Protein AF-A0A388TAY2-F1 (afdb_monomer_lite)

InterPro domains:
  IPR058581 HPP, transmembrane region [PF04982] (19-120)

pLDDT: mean 74.3, std 12.55, range [40.75, 90.44]

Structure (mmCIF, N/CA/C/O backbone):
data_AF-A0A388TAY2-F1
#
_entry.id   AF-A0A388TAY2-F1
#
loop_
_atom_site.group_PDB
_atom_site.id
_atom_site.type_symbol
_atom_site.label_atom_id
_atom_site.label_alt_id
_atom_site.label_comp_id
_atom_site.label_asym_id
_atom_site.label_entity_id
_atom_site.label_seq_id
_atom_site.pdbx_PDB_ins_code
_atom_site.Cartn_x
_atom_site.Cartn_y
_atom_site.Cartn_z
_atom_site.occupancy
_atom_site.B_iso_or_equiv
_atom_site.auth_seq_id
_atom_site.auth_comp_id
_atom_site.auth_asym_id
_atom_site.auth_atom_id
_atom_site.pdbx_PDB_model_num
ATOM 1 N N . MET A 1 1 ? -16.870 -15.706 13.582 1.00 40.75 1 MET A N 1
ATOM 2 C CA . MET A 1 1 ? -17.090 -16.342 12.258 1.00 40.75 1 MET A CA 1
ATOM 3 C C . MET A 1 1 ? -17.006 -15.347 11.091 1.00 40.75 1 MET A C 1
ATOM 5 O O . MET A 1 1 ? -16.382 -15.691 10.099 1.00 40.75 1 MET A O 1
ATOM 9 N N . GLY A 1 2 ? -17.511 -14.106 11.200 1.00 47.66 2 GLY A N 1
ATOM 10 C CA . GLY A 1 2 ? -17.448 -13.115 10.101 1.00 47.66 2 GLY A CA 1
ATOM 11 C C . GLY A 1 2 ? -16.042 -12.641 9.685 1.00 47.66 2 GLY A C 1
ATOM 12 O O . GLY A 1 2 ? -15.765 -12.528 8.496 1.00 47.66 2 GLY A O 1
ATOM 13 N N . ALA A 1 3 ? -15.122 -12.434 10.636 1.00 50.97 3 ALA A N 1
ATOM 14 C CA . ALA A 1 3 ? -13.757 -11.984 10.329 1.00 50.97 3 ALA A CA 1
ATOM 15 C C . ALA A 1 3 ? -12.938 -13.032 9.553 1.00 50.97 3 ALA A C 1
ATOM 17 O O . ALA A 1 3 ? -12.212 -12.685 8.630 1.00 50.97 3 ALA A O 1
ATOM 18 N N . ALA A 1 4 ? -13.104 -14.319 9.878 1.00 46.75 4 ALA A N 1
ATOM 19 C CA . ALA A 1 4 ? -12.427 -15.410 9.180 1.00 46.75 4 ALA A CA 1
ATOM 20 C C . ALA A 1 4 ? -12.898 -15.527 7.722 1.00 46.75 4 ALA A C 1
ATOM 22 O O . ALA A 1 4 ? -12.069 -15.656 6.834 1.00 46.75 4 ALA A O 1
ATOM 23 N N . ALA A 1 5 ? -14.202 -15.383 7.459 1.00 49.78 5 ALA A N 1
ATOM 24 C CA . ALA A 1 5 ? -14.748 -15.400 6.102 1.00 49.78 5 ALA A CA 1
ATOM 25 C C . ALA A 1 5 ? -14.271 -14.204 5.257 1.00 49.78 5 ALA A C 1
ATOM 27 O O . ALA A 1 5 ? -13.934 -14.380 4.091 1.00 49.78 5 ALA A O 1
ATOM 28 N N . LEU A 1 6 ? -14.169 -13.007 5.847 1.00 56.31 6 LEU A N 1
ATOM 29 C CA . LEU A 1 6 ? -13.607 -11.817 5.193 1.00 56.31 6 LEU A CA 1
ATOM 30 C C . LEU A 1 6 ? -12.117 -11.975 4.881 1.00 56.31 6 LEU A C 1
ATOM 32 O O . LEU A 1 6 ? -11.685 -11.659 3.776 1.00 56.31 6 LEU A O 1
ATOM 36 N N . VAL A 1 7 ? -11.341 -12.519 5.821 1.00 60.47 7 VAL A N 1
ATOM 37 C CA . VAL A 1 7 ? -9.924 -12.843 5.610 1.00 60.47 7 VAL A CA 1
ATOM 38 C C . VAL A 1 7 ? -9.767 -13.901 4.517 1.00 60.47 7 VAL A C 1
ATOM 40 O O . VAL A 1 7 ? -8.905 -13.745 3.658 1.00 60.47 7 VAL A O 1
ATOM 43 N N . SER A 1 8 ? -10.625 -14.925 4.483 1.00 54.19 8 SER A N 1
ATOM 44 C CA . SER A 1 8 ? -10.640 -15.940 3.423 1.00 54.19 8 SER A CA 1
ATOM 45 C C . SER A 1 8 ? -11.026 -15.366 2.055 1.00 54.19 8 SER A C 1
ATOM 47 O O . SER A 1 8 ? -10.432 -15.760 1.056 1.00 54.19 8 SER A O 1
ATOM 49 N N . LEU A 1 9 ? -11.958 -14.411 1.991 1.00 57.84 9 LEU A N 1
ATOM 50 C CA . LEU A 1 9 ? -12.402 -13.769 0.745 1.00 57.84 9 LEU A CA 1
ATOM 51 C C . LEU A 1 9 ? -11.332 -12.808 0.188 1.00 57.84 9 LEU A C 1
ATOM 53 O O . LEU A 1 9 ? -11.068 -12.812 -1.015 1.00 57.84 9 LEU A O 1
ATOM 57 N N . LEU A 1 10 ? -10.627 -12.091 1.072 1.00 58.22 10 LEU A N 1
ATOM 58 C CA . LEU A 1 10 ? -9.431 -11.302 0.744 1.00 58.22 10 LEU A CA 1
ATOM 59 C C . LEU A 1 10 ? -8.271 -12.192 0.263 1.00 58.22 10 LEU A C 1
ATOM 61 O O . LEU A 1 10 ? -7.619 -11.881 -0.733 1.00 58.22 10 LEU A O 1
ATOM 65 N N . PHE A 1 11 ? -8.038 -13.333 0.921 1.00 55.62 11 PHE A N 1
ATOM 66 C CA . PHE A 1 11 ? -7.022 -14.311 0.510 1.00 55.62 11 PHE A CA 1
ATOM 67 C C . PHE A 1 11 ? -7.332 -14.952 -0.847 1.00 55.62 11 PHE A C 1
ATOM 69 O O . PHE A 1 11 ? -6.420 -15.203 -1.638 1.00 55.62 11 PHE A O 1
ATOM 76 N N . PHE A 1 12 ? -8.611 -15.212 -1.124 1.00 50.41 12 PHE A N 1
ATOM 77 C CA . PHE A 1 12 ? -9.062 -15.818 -2.373 1.00 50.41 12 PHE A CA 1
ATOM 78 C C . PHE A 1 12 ? -8.919 -14.851 -3.559 1.00 50.41 12 PHE A C 1
ATOM 80 O O . PHE A 1 12 ? -8.437 -15.255 -4.616 1.00 50.41 12 PHE A O 1
ATOM 87 N N . GLN A 1 13 ? -9.212 -13.557 -3.370 1.00 52.97 13 GLN A N 1
ATOM 88 C CA . GLN A 1 13 ? -8.900 -12.513 -4.361 1.00 52.97 13 GLN A CA 1
ATOM 89 C C . GLN A 1 13 ? -7.383 -12.275 -4.515 1.00 52.97 13 GLN A C 1
ATOM 91 O O . GLN A 1 13 ? -6.904 -11.979 -5.612 1.00 52.97 13 GLN A O 1
ATOM 96 N N . GLY A 1 14 ? -6.620 -12.472 -3.434 1.00 50.28 14 GLY A N 1
ATOM 97 C CA . GLY A 1 14 ? -5.162 -12.354 -3.347 1.00 50.28 14 GLY A CA 1
ATOM 98 C C . GLY A 1 14 ? -4.366 -13.255 -4.299 1.00 50.28 14 GLY A C 1
ATOM 99 O O . GLY A 1 14 ? -3.300 -12.855 -4.766 1.00 50.28 14 GLY A O 1
ATOM 100 N N . ARG A 1 15 ? -4.863 -14.464 -4.593 1.00 48.41 15 ARG A N 1
ATOM 101 C CA . ARG A 1 15 ? -4.109 -15.502 -5.324 1.00 48.41 15 ARG A CA 1
ATOM 102 C C . ARG A 1 15 ? -4.024 -15.318 -6.839 1.00 48.41 15 ARG A C 1
ATOM 104 O O . ARG A 1 15 ? -3.159 -15.942 -7.444 1.00 48.41 15 ARG A O 1
ATOM 111 N N . LEU A 1 16 ? -4.883 -14.503 -7.452 1.00 47.44 16 LEU A N 1
ATOM 112 C CA . LEU A 1 16 ? -4.930 -14.377 -8.916 1.00 47.44 16 LEU A CA 1
ATOM 113 C C . LEU A 1 16 ? -4.382 -13.052 -9.472 1.00 47.44 16 LEU A C 1
ATOM 115 O O . LEU A 1 16 ? -4.084 -12.999 -10.662 1.00 47.44 16 LEU A O 1
ATOM 119 N N . LEU A 1 17 ? -4.251 -11.987 -8.664 1.00 46.31 17 LEU A N 1
ATOM 120 C CA . LEU A 1 17 ? -3.961 -10.635 -9.185 1.00 46.31 17 LEU A CA 1
ATOM 121 C C . LEU A 1 17 ? -2.956 -9.790 -8.372 1.00 46.31 17 LEU A C 1
ATOM 123 O O . LEU A 1 17 ? -2.587 -8.712 -8.838 1.00 46.31 17 LEU A O 1
ATOM 127 N N . PHE A 1 18 ? -2.498 -10.230 -7.191 1.00 56.69 18 PHE A N 1
ATOM 128 C CA . PHE A 1 18 ? -1.689 -9.392 -6.290 1.00 56.69 18 PHE A CA 1
ATOM 129 C C . PHE A 1 18 ? -0.209 -9.783 -6.232 1.00 56.69 18 PHE A C 1
ATOM 131 O O . PHE A 1 18 ? 0.144 -10.960 -6.194 1.00 56.69 18 PHE A O 1
ATOM 138 N N . SER A 1 19 ? 0.664 -8.779 -6.109 1.00 60.56 19 SER A N 1
ATOM 139 C CA . SER A 1 19 ? 2.005 -8.988 -5.565 1.00 60.56 19 SER A CA 1
ATOM 140 C C . SER A 1 19 ? 1.883 -9.318 -4.070 1.00 60.56 19 SER A C 1
ATOM 142 O O . SER A 1 19 ? 1.098 -8.697 -3.348 1.00 60.56 19 SER A O 1
ATOM 144 N N . GLY A 1 20 ? 2.644 -10.302 -3.574 1.00 67.06 20 GLY A N 1
ATOM 145 C CA . GLY A 1 20 ? 2.534 -10.783 -2.184 1.00 67.06 20 GLY A CA 1
ATOM 146 C C . GLY A 1 20 ? 2.670 -9.687 -1.112 1.00 67.06 20 GLY A C 1
ATOM 147 O O . GLY A 1 20 ? 2.147 -9.824 -0.009 1.00 67.06 20 GLY A O 1
ATOM 148 N N . LEU A 1 21 ? 3.294 -8.562 -1.466 1.00 71.81 21 LEU A N 1
ATOM 149 C CA . LEU A 1 21 ? 3.489 -7.388 -0.615 1.00 71.81 21 LEU A CA 1
ATOM 150 C C . LEU A 1 21 ? 2.184 -6.645 -0.282 1.00 71.81 21 LEU A C 1
ATOM 152 O O . LEU A 1 21 ? 2.032 -6.151 0.836 1.00 71.81 21 LEU A O 1
ATOM 156 N N . VAL A 1 22 ? 1.214 -6.607 -1.203 1.00 71.56 22 VAL A N 1
ATOM 157 C CA . VAL A 1 22 ? -0.088 -5.955 -0.961 1.00 71.56 22 VAL A CA 1
ATOM 158 C C . VAL A 1 22 ? -0.913 -6.760 0.040 1.00 71.56 22 VAL A C 1
ATOM 160 O O . VAL A 1 22 ? -1.491 -6.196 0.968 1.00 71.56 22 VAL A O 1
ATOM 163 N N . ASN A 1 23 ? -0.899 -8.089 -0.087 1.00 70.00 23 ASN A N 1
ATOM 164 C CA . ASN A 1 23 ? -1.567 -8.978 0.864 1.00 70.00 23 ASN A CA 1
ATOM 165 C C . ASN A 1 23 ? -0.939 -8.878 2.259 1.00 70.00 23 ASN A C 1
ATOM 167 O O . ASN A 1 23 ? -1.658 -8.896 3.255 1.00 70.00 23 ASN A O 1
ATOM 171 N N . LEU A 1 24 ? 0.386 -8.711 2.335 1.00 72.69 24 LEU A N 1
ATOM 172 C CA . LEU A 1 24 ? 1.087 -8.486 3.599 1.00 72.69 24 LEU A CA 1
ATOM 173 C C . LEU A 1 24 ? 0.621 -7.186 4.278 1.00 72.69 24 LEU A C 1
ATOM 175 O O . LEU A 1 24 ? 0.357 -7.168 5.481 1.00 72.69 24 LEU A O 1
ATOM 179 N N . SER A 1 25 ? 0.468 -6.108 3.500 1.00 77.38 25 SER A N 1
ATOM 180 C CA . SER A 1 25 ? -0.048 -4.826 3.995 1.00 77.38 25 SER A CA 1
ATOM 181 C C . SER A 1 25 ? -1.485 -4.939 4.520 1.00 77.38 25 SER A C 1
ATOM 183 O O . SER A 1 25 ? -1.799 -4.466 5.620 1.00 77.38 25 SER A O 1
ATOM 185 N N . LEU A 1 26 ? -2.359 -5.609 3.763 1.00 74.75 26 LEU A N 1
ATOM 186 C CA . LEU A 1 26 ? -3.758 -5.826 4.138 1.00 74.75 26 LEU A CA 1
ATOM 187 C C . LEU A 1 26 ? -3.872 -6.704 5.383 1.00 74.75 26 LEU A C 1
ATOM 18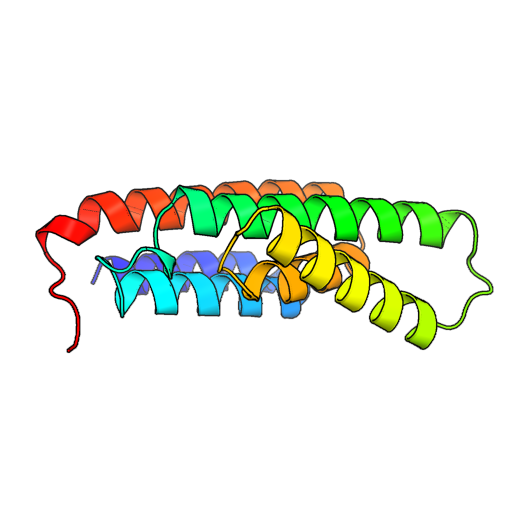9 O O . LEU A 1 26 ? -4.590 -6.345 6.313 1.00 74.75 26 LEU A O 1
ATOM 193 N N . GLY A 1 27 ? -3.111 -7.798 5.445 1.00 70.75 27 GLY A N 1
ATOM 194 C CA . GLY A 1 27 ? -3.067 -8.687 6.605 1.00 70.75 27 GLY A CA 1
ATOM 195 C C . GLY A 1 27 ? -2.641 -7.954 7.876 1.00 70.75 27 GLY A C 1
ATOM 196 O O . GLY A 1 27 ? -3.314 -8.062 8.901 1.00 70.75 27 GLY A O 1
ATOM 197 N N . SER A 1 28 ? -1.592 -7.130 7.795 1.00 74.75 28 SER A N 1
ATOM 198 C CA . SER A 1 28 ? -1.165 -6.285 8.917 1.00 74.75 28 SER A CA 1
ATOM 199 C C . SER A 1 28 ? -2.250 -5.282 9.329 1.00 74.75 28 SER A C 1
ATOM 201 O O . SER A 1 28 ? -2.506 -5.111 10.516 1.00 74.75 28 SER A O 1
ATOM 203 N N . SER A 1 29 ? -2.959 -4.682 8.369 1.00 74.62 29 SER A N 1
ATOM 204 C CA . SER A 1 29 ? -4.036 -3.717 8.640 1.00 74.62 29 SER A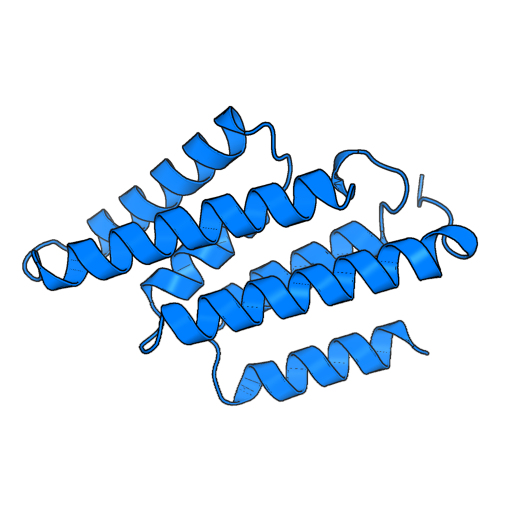 CA 1
ATOM 205 C C . SER A 1 29 ? -5.245 -4.362 9.323 1.00 74.62 29 SER A C 1
ATOM 207 O O . SER A 1 29 ? -5.790 -3.800 10.273 1.00 74.62 29 SER A O 1
ATOM 209 N N . VAL A 1 30 ? -5.635 -5.559 8.876 1.00 73.31 30 VAL A N 1
ATOM 210 C CA . VAL A 1 30 ? -6.695 -6.359 9.506 1.00 73.31 30 VAL A CA 1
ATOM 211 C C . VAL A 1 30 ? -6.294 -6.751 10.926 1.00 73.31 30 VAL A C 1
ATOM 2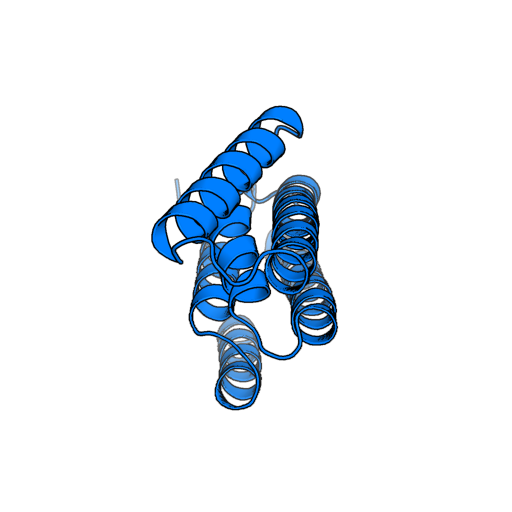13 O O . VAL A 1 30 ? -7.103 -6.613 11.841 1.00 73.31 30 VAL A O 1
ATOM 216 N N . PHE A 1 31 ? -5.044 -7.176 11.128 1.00 74.31 31 PHE A N 1
ATOM 217 C CA . PHE A 1 31 ? -4.524 -7.503 12.453 1.00 74.31 31 PHE A CA 1
ATOM 218 C C . PHE A 1 31 ? -4.556 -6.290 13.390 1.00 74.31 31 PHE A C 1
ATOM 220 O O . PHE A 1 31 ? -5.138 -6.370 14.468 1.00 74.31 31 PHE A O 1
ATOM 227 N N . THR A 1 32 ? -4.027 -5.136 12.972 1.00 70.12 32 THR A N 1
ATOM 228 C CA . THR A 1 32 ? -4.052 -3.909 13.787 1.00 70.12 32 THR A CA 1
ATOM 229 C C . THR A 1 32 ? -5.481 -3.453 14.098 1.00 70.12 32 THR A C 1
ATOM 231 O O . THR A 1 32 ? -5.756 -3.025 15.217 1.00 70.12 32 THR A O 1
ATOM 234 N N . ALA A 1 33 ? -6.408 -3.566 13.142 1.00 69.44 33 ALA A N 1
ATOM 235 C CA . ALA A 1 33 ? -7.809 -3.202 13.344 1.00 69.44 33 ALA A CA 1
ATOM 236 C C . ALA A 1 33 ? -8.547 -4.146 14.310 1.00 69.44 33 ALA A C 1
ATOM 238 O O . ALA A 1 33 ? -9.424 -3.684 15.041 1.00 69.44 33 ALA A O 1
ATOM 239 N N . ALA A 1 34 ? -8.197 -5.435 14.317 1.00 68.50 34 ALA A N 1
ATOM 240 C CA . ALA A 1 34 ? -8.798 -6.442 15.189 1.00 68.50 34 ALA A CA 1
ATOM 241 C C . ALA A 1 34 ? -8.194 -6.453 16.602 1.00 68.50 34 ALA A C 1
ATOM 243 O O . ALA A 1 34 ? -8.919 -6.661 17.568 1.00 68.50 34 ALA A O 1
ATOM 244 N N . VAL A 1 35 ? -6.884 -6.233 16.733 1.00 71.81 35 VAL A N 1
ATOM 245 C CA . VAL A 1 35 ? -6.188 -6.294 18.030 1.00 71.81 35 VAL A CA 1
ATOM 246 C C . VAL A 1 35 ? -6.310 -4.982 18.806 1.00 71.81 35 VAL A C 1
ATOM 248 O O . VAL A 1 35 ? -6.497 -5.011 20.019 1.00 71.81 35 VAL A O 1
ATOM 251 N N . PHE A 1 36 ? -6.262 -3.834 18.119 1.00 72.81 36 PHE A N 1
ATOM 252 C CA . PHE A 1 36 ? -6.271 -2.510 18.754 1.00 72.81 36 PHE A CA 1
ATOM 253 C C . PHE A 1 36 ? -7.432 -1.624 18.269 1.00 72.81 36 PHE A C 1
ATOM 255 O O . PHE A 1 36 ? -7.186 -0.566 17.684 1.00 72.81 36 PHE A O 1
ATOM 262 N N . PRO A 1 37 ? -8.705 -2.012 18.455 1.00 64.06 37 PRO A N 1
ATOM 263 C CA . PRO A 1 37 ? -9.848 -1.316 17.863 1.00 64.06 37 PRO A CA 1
ATOM 264 C C . PRO A 1 37 ? -10.051 0.135 18.344 1.00 64.06 37 PRO A C 1
ATOM 266 O O . PRO A 1 37 ? -10.511 0.955 17.538 1.00 64.06 37 PRO A O 1
ATOM 269 N N . HIS A 1 38 ? -9.686 0.492 19.583 1.00 65.12 38 HIS A N 1
ATOM 270 C CA . HIS A 1 38 ? -9.895 1.847 20.129 1.00 65.12 38 HIS A CA 1
ATOM 271 C C . HIS A 1 38 ? -8.663 2.757 20.069 1.00 65.12 38 HIS A C 1
ATOM 273 O O . HIS A 1 38 ? -8.784 3.966 20.276 1.00 65.12 38 HIS A O 1
ATOM 279 N N . GLN A 1 39 ? -7.491 2.224 19.727 1.00 72.56 39 GLN A N 1
ATOM 280 C CA . GLN A 1 39 ? -6.273 3.024 19.620 1.00 72.56 39 GLN A CA 1
ATOM 281 C C . GLN A 1 39 ? -6.314 3.974 18.408 1.00 72.56 39 GLN A C 1
ATOM 283 O O . GLN A 1 39 ? -6.790 3.603 17.330 1.00 72.56 39 GLN A O 1
ATOM 288 N N . PRO A 1 40 ? -5.728 5.184 18.507 1.00 65.62 40 PRO A N 1
ATOM 289 C CA . PRO A 1 40 ? -5.666 6.122 17.390 1.00 65.62 40 PRO A CA 1
ATOM 290 C C . PRO A 1 40 ? -4.894 5.550 16.194 1.00 65.62 40 PRO A C 1
ATOM 292 O O . PRO A 1 40 ? -5.126 5.966 15.064 1.00 65.62 40 PRO A O 1
ATOM 295 N N . GLN A 1 41 ? -4.009 4.568 16.397 1.00 64.12 41 GLN A N 1
ATOM 296 C CA . GLN A 1 41 ? -3.291 3.890 15.312 1.00 64.12 41 GLN A CA 1
ATOM 297 C C . GLN A 1 41 ? -4.219 3.134 14.353 1.00 64.12 41 GLN A C 1
ATOM 299 O O . GLN A 1 41 ? -3.961 3.119 13.154 1.00 64.12 41 GLN A O 1
ATOM 304 N N . SER A 1 42 ? -5.323 2.573 14.848 1.00 61.34 42 SER A N 1
ATOM 305 C CA . SER A 1 42 ? -6.290 1.849 14.023 1.00 61.34 42 SER A CA 1
ATOM 306 C C . SER A 1 42 ? -7.418 2.746 13.514 1.00 61.34 42 SER A C 1
ATOM 308 O O . SER A 1 42 ? -8.358 2.252 12.887 1.00 61.34 42 SER A O 1
ATOM 310 N N . ALA A 1 43 ? -7.403 4.051 13.812 1.00 70.44 43 ALA A N 1
ATOM 311 C CA . ALA A 1 43 ? -8.435 4.967 13.343 1.00 70.44 43 ALA A CA 1
ATOM 312 C C . ALA A 1 43 ? -8.540 4.899 11.806 1.00 70.44 43 ALA A C 1
ATOM 314 O O . ALA A 1 43 ? -7.508 4.910 11.127 1.00 70.44 43 ALA A O 1
ATOM 315 N N . PRO A 1 44 ? -9.760 4.874 11.236 1.00 67.00 44 PRO A N 1
ATOM 316 C CA . PRO A 1 44 ? -9.952 4.734 9.792 1.00 67.00 44 PRO A CA 1
ATOM 317 C C . PRO A 1 44 ? -9.233 5.837 9.007 1.00 67.00 44 PRO A C 1
ATOM 319 O O . PRO A 1 44 ? -8.672 5.578 7.948 1.00 67.00 44 PRO A O 1
ATOM 322 N N . ARG A 1 45 ? -9.135 7.047 9.578 1.00 76.19 45 ARG A N 1
ATOM 323 C CA . ARG A 1 45 ? -8.361 8.156 9.003 1.00 76.19 45 ARG A CA 1
ATOM 324 C C . ARG A 1 45 ? -6.872 7.826 8.847 1.00 76.19 45 ARG A C 1
ATOM 326 O O . ARG A 1 45 ? -6.276 8.174 7.834 1.00 76.19 45 ARG A O 1
ATOM 333 N N . ASN A 1 46 ? -6.280 7.140 9.823 1.00 77.38 46 ASN A N 1
ATOM 334 C CA . ASN A 1 46 ? -4.857 6.802 9.810 1.00 77.38 46 ASN A CA 1
ATOM 335 C C . ASN A 1 46 ? -4.574 5.617 8.879 1.00 77.38 46 ASN A C 1
ATOM 337 O O . ASN A 1 46 ? -3.598 5.669 8.132 1.00 77.38 46 ASN A O 1
ATOM 341 N N . LEU A 1 47 ? -5.462 4.617 8.856 1.00 75.88 47 LEU A N 1
ATOM 342 C CA . LEU A 1 47 ? -5.418 3.491 7.916 1.00 75.88 47 LEU A CA 1
ATOM 343 C C . LEU A 1 47 ? -5.505 3.971 6.460 1.00 75.88 47 LEU A C 1
ATOM 345 O O . LEU A 1 47 ? -4.630 3.662 5.651 1.00 75.88 47 LEU A O 1
ATOM 349 N N . LEU A 1 48 ? -6.521 4.782 6.147 1.00 79.38 48 LEU A N 1
ATOM 350 C CA . LEU A 1 48 ? -6.712 5.347 4.812 1.00 79.38 48 LEU A CA 1
ATOM 351 C C . LEU A 1 48 ? -5.545 6.254 4.423 1.00 79.38 48 LEU A C 1
ATOM 353 O O . LEU A 1 48 ? -5.015 6.111 3.326 1.00 79.38 48 LEU A O 1
ATOM 357 N N . GLY A 1 49 ? -5.092 7.132 5.324 1.00 79.19 49 GLY A N 1
ATOM 358 C CA . GLY A 1 49 ? -3.969 8.033 5.057 1.00 79.19 49 GLY A CA 1
ATOM 359 C C . GLY A 1 49 ? -2.690 7.294 4.655 1.00 79.19 49 GLY A C 1
ATOM 360 O O . GLY A 1 49 ? -2.033 7.691 3.695 1.00 79.19 49 GLY A O 1
ATOM 361 N N . GLY A 1 50 ? -2.377 6.178 5.322 1.00 82.81 50 GLY A N 1
ATOM 362 C CA . GLY A 1 50 ? -1.203 5.364 4.993 1.00 82.81 50 GLY A CA 1
ATOM 363 C C . GLY A 1 50 ? -1.327 4.687 3.627 1.00 82.81 50 GLY A C 1
ATOM 364 O O . GLY A 1 50 ? -0.369 4.665 2.857 1.00 82.81 50 GLY A O 1
ATOM 365 N N . TYR A 1 51 ? -2.525 4.200 3.288 1.00 84.94 51 TYR A N 1
ATOM 366 C CA . TYR A 1 51 ? -2.806 3.595 1.983 1.00 84.94 51 TYR A CA 1
ATOM 367 C C . TYR A 1 51 ? -2.761 4.623 0.848 1.00 84.94 51 TYR A C 1
ATOM 369 O O . TYR A 1 51 ? -2.158 4.347 -0.186 1.00 84.94 51 TYR A O 1
ATOM 377 N N . PHE A 1 52 ? -3.321 5.819 1.043 1.00 85.69 52 PHE A N 1
ATOM 378 C CA . PHE A 1 52 ? -3.237 6.903 0.061 1.00 85.69 52 PHE A CA 1
ATOM 379 C C . PHE A 1 52 ? -1.789 7.328 -0.192 1.00 85.69 52 PHE A C 1
ATOM 381 O O . PHE A 1 52 ? -1.382 7.428 -1.348 1.00 85.69 52 PHE A O 1
ATOM 388 N N . CYS A 1 53 ? -0.991 7.509 0.866 1.00 87.00 53 CYS A N 1
ATOM 389 C CA . CYS A 1 53 ? 0.433 7.823 0.726 1.00 87.00 53 CYS A CA 1
ATOM 390 C C . CYS A 1 53 ? 1.182 6.711 -0.018 1.00 87.00 53 CYS A C 1
ATOM 392 O O . CYS A 1 53 ? 1.944 6.987 -0.943 1.00 87.00 53 CYS A O 1
ATOM 394 N N . GLY A 1 54 ? 0.927 5.452 0.351 1.00 86.25 54 GLY A N 1
ATOM 395 C CA . GLY A 1 54 ? 1.554 4.296 -0.281 1.00 86.25 54 GLY A CA 1
ATOM 396 C C . GLY A 1 54 ? 1.218 4.172 -1.768 1.00 86.25 54 GLY A C 1
ATOM 397 O O . GLY A 1 54 ? 2.110 3.969 -2.589 1.00 86.25 54 GLY A O 1
ATOM 398 N N . VAL A 1 55 ? -0.053 4.356 -2.133 1.00 89.19 55 VAL A N 1
ATOM 399 C CA . VAL A 1 55 ? -0.513 4.350 -3.530 1.00 89.19 55 VAL A CA 1
ATOM 400 C C . VAL A 1 55 ? 0.114 5.490 -4.329 1.00 89.19 55 VAL A C 1
ATOM 402 O O . VAL A 1 55 ? 0.616 5.243 -5.423 1.00 89.19 55 VAL A O 1
ATOM 405 N N . LEU A 1 56 ? 0.128 6.714 -3.792 1.00 90.06 56 LEU A N 1
ATOM 406 C CA . LEU A 1 56 ? 0.715 7.874 -4.471 1.00 90.06 56 LEU A CA 1
ATOM 407 C C . LEU A 1 56 ? 2.197 7.652 -4.781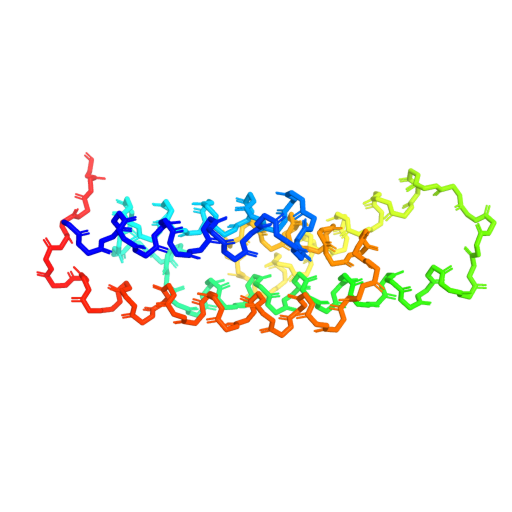 1.00 90.06 56 LEU A C 1
ATOM 409 O O . LEU A 1 56 ? 2.623 7.838 -5.920 1.00 90.06 56 LEU A O 1
ATOM 413 N N . VAL A 1 57 ? 2.969 7.200 -3.790 1.00 90.44 57 VAL A N 1
ATOM 414 C CA . VAL A 1 57 ? 4.403 6.930 -3.963 1.00 90.44 57 VAL A CA 1
ATOM 415 C C . VAL A 1 57 ? 4.631 5.751 -4.910 1.00 90.44 57 VAL A C 1
ATOM 417 O O . VAL A 1 57 ? 5.462 5.846 -5.812 1.00 90.44 57 VAL A O 1
ATOM 420 N N . GLY A 1 58 ? 3.869 4.665 -4.763 1.00 87.69 58 GLY A N 1
ATOM 421 C CA . GLY A 1 58 ? 3.965 3.495 -5.637 1.00 87.69 58 GLY A CA 1
ATOM 422 C C . GLY A 1 58 ? 3.657 3.816 -7.103 1.00 87.69 58 GLY A C 1
ATOM 423 O O . GLY A 1 58 ? 4.384 3.372 -7.989 1.00 87.69 58 GLY A O 1
ATOM 424 N N . LEU A 1 59 ? 2.625 4.625 -7.368 1.00 89.31 59 LEU A N 1
ATOM 425 C CA . LEU A 1 59 ? 2.267 5.074 -8.718 1.00 89.31 59 LEU A CA 1
ATOM 426 C C . LEU A 1 59 ? 3.314 6.016 -9.310 1.00 89.31 59 LEU A C 1
ATOM 428 O O . LEU A 1 59 ? 3.687 5.847 -10.470 1.00 89.31 59 LEU A O 1
ATOM 432 N N . LEU A 1 60 ? 3.812 6.970 -8.518 1.00 89.81 60 LEU A N 1
ATOM 433 C CA . LEU A 1 60 ? 4.855 7.897 -8.950 1.00 89.81 60 LEU A CA 1
ATOM 434 C C . LEU A 1 60 ? 6.105 7.132 -9.402 1.00 89.81 60 LEU A C 1
ATOM 436 O O . LEU A 1 60 ? 6.607 7.349 -10.501 1.00 89.81 60 LEU A O 1
ATOM 440 N N . PHE A 1 61 ? 6.562 6.178 -8.591 1.00 88.50 61 PHE A N 1
ATOM 441 C CA . PHE A 1 61 ? 7.739 5.369 -8.900 1.00 88.50 61 PHE A CA 1
ATOM 442 C C . PHE A 1 61 ? 7.503 4.358 -10.028 1.00 88.50 61 PHE A C 1
ATOM 444 O O . PHE A 1 61 ? 8.414 4.101 -10.814 1.00 88.50 61 PHE A O 1
ATOM 451 N N . ALA A 1 62 ? 6.291 3.811 -10.158 1.00 87.06 62 ALA A N 1
ATOM 452 C CA . ALA A 1 62 ? 5.931 2.974 -11.301 1.00 87.06 62 ALA A CA 1
ATOM 453 C C . ALA A 1 62 ? 5.972 3.767 -12.620 1.00 87.06 62 ALA A C 1
ATOM 455 O O . ALA A 1 62 ? 6.464 3.252 -13.625 1.00 87.06 62 ALA A O 1
ATOM 456 N N . ALA A 1 63 ? 5.512 5.023 -12.610 1.00 87.75 63 ALA A N 1
ATOM 457 C CA . ALA A 1 63 ? 5.602 5.916 -13.762 1.00 87.75 63 ALA A CA 1
ATOM 458 C C . ALA A 1 63 ? 7.060 6.297 -14.067 1.00 87.75 63 ALA A C 1
ATOM 460 O O . ALA A 1 63 ? 7.499 6.177 -15.207 1.00 87.75 63 ALA A O 1
ATOM 461 N N . LEU A 1 64 ? 7.841 6.680 -13.051 1.00 87.31 64 LEU A N 1
ATOM 462 C CA . LEU A 1 64 ? 9.255 7.039 -13.209 1.00 87.31 64 LEU A CA 1
ATOM 463 C C . LEU A 1 64 ? 10.106 5.882 -13.760 1.00 87.31 64 LEU A C 1
ATOM 465 O O . LEU A 1 64 ? 10.969 6.105 -14.608 1.00 87.31 64 LEU A O 1
ATOM 469 N N . LYS A 1 65 ? 9.831 4.640 -13.342 1.00 84.25 65 LYS A N 1
ATOM 470 C CA . LYS A 1 65 ? 10.495 3.440 -13.873 1.00 84.25 65 LYS A CA 1
ATOM 471 C C . LYS A 1 65 ? 10.308 3.284 -15.385 1.00 84.25 65 LYS A C 1
ATOM 473 O O . LYS A 1 65 ? 11.199 2.763 -16.048 1.00 84.25 65 LYS A O 1
ATOM 478 N N . HIS A 1 66 ? 9.171 3.724 -15.928 1.00 82.12 66 HIS A N 1
ATOM 479 C CA . HIS A 1 66 ? 8.920 3.677 -17.368 1.00 82.12 66 HIS A CA 1
ATOM 480 C C . HIS A 1 66 ? 9.840 4.630 -18.147 1.00 82.12 66 HIS A C 1
ATOM 482 O O . HIS A 1 66 ? 10.263 4.294 -19.248 1.00 82.12 66 HIS A O 1
ATOM 488 N N . PHE A 1 67 ? 10.187 5.780 -17.560 1.00 83.62 67 PHE A N 1
ATOM 489 C CA . PHE A 1 67 ? 11.064 6.776 -18.182 1.00 83.62 67 PHE A CA 1
ATOM 490 C C . PHE A 1 67 ? 12.559 6.475 -18.004 1.00 83.62 67 PHE A C 1
ATOM 492 O O . PHE A 1 67 ? 13.346 6.822 -18.878 1.00 83.62 67 PHE A O 1
ATOM 499 N N . CYS A 1 68 ? 12.955 5.814 -16.909 1.00 83.12 68 CYS A N 1
ATOM 500 C CA . CYS A 1 68 ? 14.363 5.541 -16.589 1.00 83.12 68 CYS A CA 1
ATOM 501 C C . CYS A 1 68 ? 14.625 4.043 -16.313 1.00 83.12 68 CYS A C 1
ATOM 503 O O . CYS A 1 68 ? 14.877 3.663 -15.164 1.00 83.12 68 CYS A O 1
ATOM 505 N N . PRO A 1 69 ? 14.590 3.166 -17.334 1.00 79.94 69 PRO A N 1
ATOM 506 C CA . PRO A 1 69 ? 14.764 1.723 -17.143 1.00 79.94 69 PRO A CA 1
ATOM 507 C C . PRO A 1 69 ? 16.197 1.306 -16.770 1.00 79.94 69 PRO A C 1
ATOM 509 O O . PRO A 1 69 ? 16.386 0.215 -16.240 1.00 79.94 69 PRO A O 1
ATOM 512 N N . GLU A 1 70 ? 17.198 2.158 -17.012 1.00 84.12 70 GLU A N 1
ATOM 513 C CA . GLU A 1 70 ? 18.623 1.860 -16.778 1.00 84.12 70 GLU A CA 1
ATOM 514 C C . GLU A 1 70 ? 19.028 1.890 -15.294 1.00 84.12 70 GLU A C 1
ATOM 516 O O . GLU A 1 70 ? 20.107 1.433 -14.919 1.00 84.12 70 GLU A O 1
ATOM 521 N N . VAL A 1 71 ? 18.162 2.419 -14.427 1.00 85.81 71 VAL A N 1
ATOM 522 C CA . VAL A 1 71 ? 18.447 2.561 -12.998 1.00 85.81 71 VAL A CA 1
ATOM 523 C C . VAL A 1 71 ? 18.315 1.204 -12.283 1.00 85.81 71 VAL A C 1
ATOM 525 O O . VAL A 1 71 ? 17.292 0.527 -12.440 1.00 85.81 71 VAL A O 1
ATOM 528 N N . PRO A 1 72 ? 19.289 0.812 -11.433 1.00 87.62 72 PRO A N 1
ATOM 529 C CA . PRO A 1 72 ? 19.232 -0.438 -10.684 1.00 87.62 72 PRO A CA 1
ATOM 530 C C . PRO A 1 72 ? 17.969 -0.566 -9.828 1.00 87.62 72 PRO A C 1
ATOM 532 O O . PRO A 1 72 ? 17.545 0.371 -9.150 1.00 87.62 72 PRO A O 1
ATOM 535 N N . VAL A 1 73 ? 17.400 -1.773 -9.779 1.00 83.38 73 VAL A N 1
ATOM 536 C CA . VAL A 1 73 ? 16.182 -2.068 -9.002 1.00 83.38 73 VAL A CA 1
ATOM 537 C C . VAL A 1 73 ? 16.355 -1.746 -7.511 1.00 83.38 73 VAL A C 1
ATOM 539 O O . VAL A 1 73 ? 15.411 -1.290 -6.870 1.00 83.38 73 VAL A O 1
ATOM 542 N N . SER A 1 74 ? 17.558 -1.916 -6.958 1.00 85.75 74 SER A N 1
ATOM 543 C CA . SER A 1 74 ? 17.879 -1.570 -5.565 1.00 85.75 74 SER A CA 1
ATOM 544 C C . SER A 1 74 ? 17.672 -0.085 -5.255 1.00 85.75 74 SER A C 1
ATOM 546 O O . SER A 1 74 ? 17.156 0.255 -4.186 1.00 85.75 74 SER A O 1
ATOM 548 N N . PHE A 1 75 ? 18.014 0.800 -6.194 1.00 88.50 75 PHE A N 1
ATOM 549 C CA . PHE A 1 75 ? 17.810 2.238 -6.045 1.00 88.50 75 PHE A CA 1
ATOM 550 C C . PHE A 1 75 ? 16.318 2.577 -6.023 1.00 88.50 75 PHE A C 1
ATOM 552 O O . PHE A 1 75 ? 15.859 3.308 -5.145 1.00 88.50 75 PHE A O 1
ATOM 559 N N . TRP A 1 76 ? 15.539 1.965 -6.920 1.00 88.25 76 TRP A N 1
ATOM 560 C CA . TRP A 1 76 ? 14.089 2.132 -6.941 1.00 88.25 76 TRP A CA 1
ATOM 561 C C . TRP A 1 76 ? 13.424 1.668 -5.646 1.00 88.25 76 TRP A C 1
ATOM 563 O O . TRP A 1 76 ? 12.635 2.414 -5.075 1.00 88.25 76 TRP A O 1
ATOM 573 N N . ILE A 1 77 ? 13.767 0.474 -5.148 1.00 87.06 77 ILE A N 1
ATOM 574 C CA . ILE A 1 77 ? 13.218 -0.050 -3.886 1.00 87.06 77 ILE A CA 1
ATOM 575 C C . ILE A 1 77 ? 13.507 0.923 -2.742 1.00 87.06 77 ILE A C 1
ATOM 577 O O . ILE A 1 77 ? 12.603 1.272 -1.983 1.00 87.06 77 ILE A O 1
ATOM 581 N N . THR A 1 78 ? 14.755 1.381 -2.638 1.00 87.94 78 THR A N 1
ATOM 582 C CA . THR A 1 78 ? 15.178 2.290 -1.566 1.00 87.94 78 THR A CA 1
ATOM 583 C C . THR A 1 78 ? 14.428 3.617 -1.648 1.00 87.94 78 THR A C 1
ATOM 585 O O . THR A 1 78 ? 13.921 4.094 -0.636 1.00 87.94 78 THR A O 1
ATOM 588 N N . GLY A 1 79 ? 14.282 4.178 -2.852 1.00 88.44 79 GLY A N 1
ATOM 589 C CA . GLY A 1 79 ? 13.534 5.413 -3.081 1.00 88.44 79 GLY A CA 1
ATOM 590 C C . GLY A 1 79 ? 12.044 5.292 -2.750 1.00 88.44 79 GLY A C 1
ATOM 591 O O . GLY A 1 79 ? 11.509 6.162 -2.063 1.00 88.44 79 GLY A O 1
ATOM 592 N N . VAL A 1 80 ? 11.389 4.198 -3.163 1.00 88.38 80 VAL A N 1
ATOM 593 C CA . VAL A 1 80 ? 9.974 3.930 -2.841 1.00 88.38 80 VAL A CA 1
ATOM 594 C C . VAL A 1 80 ? 9.778 3.860 -1.331 1.00 88.38 80 VAL A C 1
ATOM 596 O O . VAL A 1 80 ? 8.881 4.508 -0.796 1.00 88.38 80 VAL A O 1
ATOM 599 N N . VAL A 1 81 ? 10.614 3.085 -0.637 1.00 87.88 81 VAL A N 1
ATOM 600 C CA . VAL A 1 81 ? 10.507 2.900 0.816 1.00 87.88 81 VAL A CA 1
ATOM 601 C C . VAL A 1 81 ? 10.766 4.209 1.551 1.00 87.88 81 VAL A C 1
ATOM 603 O O . VAL A 1 81 ? 9.979 4.585 2.421 1.00 87.88 81 VAL A O 1
ATOM 606 N N . PHE A 1 82 ? 11.835 4.915 1.183 1.00 89.31 82 PHE A N 1
ATOM 607 C CA . PHE A 1 82 ? 12.206 6.183 1.798 1.00 89.31 82 PHE A CA 1
ATOM 608 C C . PHE A 1 82 ? 11.095 7.221 1.641 1.00 89.31 82 PHE A C 1
ATOM 610 O O . PHE A 1 82 ? 10.637 7.783 2.637 1.00 89.31 82 PHE A O 1
ATOM 617 N N . LEU A 1 83 ? 10.605 7.430 0.413 1.00 87.56 83 LEU A N 1
ATOM 618 C CA . LEU A 1 83 ? 9.569 8.425 0.162 1.00 87.56 83 LEU A CA 1
ATOM 619 C C . LEU A 1 83 ? 8.238 8.029 0.808 1.00 87.56 83 LEU A C 1
ATOM 621 O O . LEU A 1 83 ? 7.564 8.891 1.363 1.00 87.56 83 LEU A O 1
ATOM 625 N N . ALA A 1 84 ? 7.872 6.743 0.799 1.00 86.44 84 ALA A N 1
ATOM 626 C CA . ALA A 1 84 ? 6.652 6.273 1.450 1.00 86.44 84 ALA A CA 1
ATOM 627 C C . ALA A 1 84 ? 6.686 6.520 2.963 1.00 86.44 84 ALA A C 1
ATOM 629 O O . ALA A 1 84 ? 5.744 7.099 3.499 1.00 86.44 84 ALA A O 1
ATOM 630 N N . ILE A 1 85 ? 7.775 6.152 3.645 1.00 84.56 85 ILE A N 1
ATOM 631 C CA . ILE A 1 85 ? 7.921 6.390 5.089 1.00 84.56 85 ILE A CA 1
ATOM 632 C C . ILE A 1 85 ? 7.922 7.893 5.383 1.00 84.56 85 ILE A C 1
ATOM 634 O O . ILE A 1 85 ? 7.223 8.336 6.293 1.00 84.56 85 ILE A O 1
ATOM 638 N N . PHE A 1 86 ? 8.647 8.687 4.594 1.00 87.50 86 PHE A N 1
ATOM 639 C CA . PHE A 1 86 ? 8.700 10.138 4.757 1.00 87.50 86 PHE A CA 1
ATOM 640 C C . PHE A 1 86 ? 7.317 10.790 4.619 1.00 87.50 86 PHE A C 1
ATOM 642 O O . PHE A 1 86 ? 6.918 11.594 5.462 1.00 87.50 86 PHE A O 1
ATOM 649 N N . LEU A 1 87 ? 6.542 10.397 3.605 1.00 83.38 87 LEU A N 1
ATOM 650 C CA . LEU A 1 87 ? 5.199 10.932 3.378 1.00 83.38 87 LEU A CA 1
ATOM 651 C C . LEU A 1 87 ? 4.221 10.504 4.480 1.00 83.38 87 LEU A C 1
ATOM 653 O O . LEU A 1 87 ? 3.439 11.320 4.963 1.00 83.38 87 LEU A O 1
ATOM 657 N N . ILE A 1 88 ? 4.302 9.247 4.924 1.00 83.81 88 ILE A N 1
ATOM 658 C CA . ILE A 1 88 ? 3.502 8.711 6.034 1.00 83.81 88 ILE A CA 1
ATOM 659 C C . ILE A 1 88 ? 3.785 9.489 7.333 1.00 83.81 88 ILE A C 1
ATOM 661 O O . ILE A 1 88 ? 2.841 9.827 8.055 1.00 83.81 88 ILE A O 1
ATOM 665 N N . LEU A 1 89 ? 5.050 9.850 7.591 1.00 82.81 89 LEU A N 1
ATOM 666 C CA . LEU A 1 89 ? 5.447 10.698 8.723 1.00 82.81 89 LEU A CA 1
ATOM 667 C C . LEU A 1 89 ? 4.884 12.122 8.606 1.00 82.81 89 LEU A C 1
ATOM 669 O O . LEU A 1 89 ? 4.303 12.624 9.570 1.00 82.81 89 LEU A O 1
ATOM 673 N N . ILE A 1 90 ? 4.983 12.756 7.431 1.00 82.50 90 ILE A N 1
ATOM 674 C CA . ILE A 1 90 ? 4.426 14.101 7.198 1.00 82.50 90 ILE A CA 1
ATOM 675 C C . ILE A 1 90 ? 2.914 14.109 7.422 1.00 82.50 90 ILE A C 1
ATOM 677 O O . ILE A 1 90 ? 2.400 14.957 8.148 1.00 82.50 90 ILE A O 1
ATOM 681 N N . VAL A 1 91 ? 2.203 13.127 6.866 1.00 77.69 91 VAL A N 1
ATOM 682 C CA . VAL A 1 91 ? 0.739 13.012 6.973 1.00 77.69 91 VAL A CA 1
ATOM 683 C C . VAL A 1 91 ? 0.296 12.582 8.383 1.00 77.69 91 VAL A C 1
ATOM 685 O O . VAL A 1 91 ? -0.899 12.485 8.662 1.00 77.69 91 VAL A O 1
ATOM 688 N N . HIS A 1 92 ? 1.244 12.342 9.301 1.00 70.75 92 HIS A N 1
ATOM 689 C CA . HIS A 1 92 ? 0.996 11.835 10.655 1.00 70.75 92 HIS A CA 1
ATOM 690 C C . HIS A 1 92 ? 0.159 10.547 10.642 1.00 70.75 92 HIS A C 1
ATOM 692 O O . HIS A 1 92 ? -0.519 10.202 11.618 1.00 70.75 92 HIS A O 1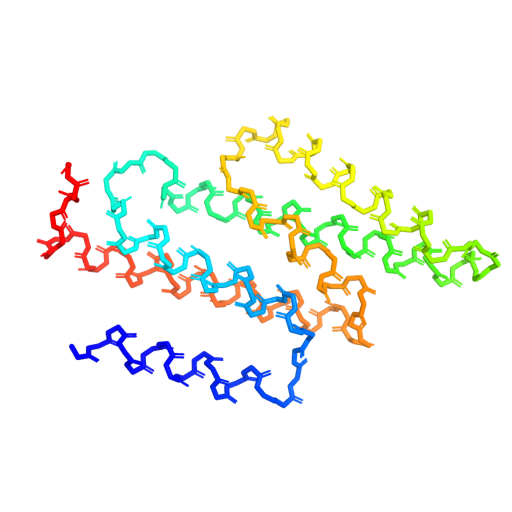
ATOM 698 N N . SER A 1 93 ? 0.209 9.812 9.528 1.00 69.38 93 SER A N 1
ATOM 699 C CA . SER A 1 93 ? -0.394 8.499 9.451 1.00 69.38 93 SER A CA 1
ATOM 700 C C . SER A 1 93 ? 0.518 7.558 10.220 1.00 69.38 93 SER A C 1
ATOM 702 O O . SER A 1 93 ? 1.675 7.350 9.879 1.00 69.38 93 SER A O 1
ATOM 704 N N . ARG A 1 94 ? 0.005 6.975 11.301 1.00 65.81 94 ARG A N 1
ATOM 705 C CA . ARG A 1 94 ? 0.764 5.997 12.093 1.00 65.81 94 ARG A CA 1
ATOM 706 C C . ARG A 1 94 ? 0.792 4.610 11.442 1.00 65.81 94 ARG A C 1
ATOM 708 O O . ARG A 1 94 ? 1.252 3.659 12.068 1.00 65.81 94 ARG A O 1
ATOM 715 N N . HIS A 1 95 ? 0.273 4.473 10.218 1.00 65.00 95 HIS A N 1
ATOM 716 C CA . HIS A 1 95 ? 0.057 3.180 9.580 1.00 65.00 95 HIS A CA 1
ATOM 717 C C . HIS A 1 95 ? 1.200 2.809 8.631 1.00 65.00 95 HIS A C 1
ATOM 719 O O . HIS A 1 95 ? 1.122 2.979 7.413 1.00 65.00 95 HIS A O 1
ATOM 725 N N . ALA A 1 96 ? 2.256 2.243 9.217 1.00 62.09 96 ALA A N 1
ATOM 726 C CA . ALA A 1 96 ? 3.437 1.728 8.521 1.00 62.09 96 ALA A CA 1
ATOM 727 C C . ALA A 1 96 ? 3.170 0.738 7.355 1.00 62.09 96 ALA A C 1
ATOM 729 O O . ALA A 1 96 ? 3.974 0.719 6.419 1.00 62.09 96 ALA A O 1
ATOM 730 N N . PRO A 1 97 ? 2.064 -0.042 7.310 1.00 71.88 97 PRO A N 1
ATOM 731 C CA . PRO A 1 97 ? 1.755 -0.903 6.163 1.00 71.88 97 PRO A CA 1
ATOM 732 C C . PRO A 1 97 ? 1.572 -0.160 4.830 1.00 71.88 97 PRO A C 1
ATOM 734 O O . PRO A 1 97 ? 1.622 -0.792 3.774 1.00 71.88 97 PRO A O 1
ATOM 737 N N . GLY A 1 98 ? 1.416 1.170 4.833 1.00 74.88 98 GLY A N 1
ATOM 738 C CA . GLY A 1 98 ? 1.434 1.968 3.600 1.00 74.88 98 GLY A CA 1
ATOM 739 C C . GLY A 1 98 ? 2.722 1.789 2.778 1.00 74.88 98 GLY A C 1
ATOM 740 O O . GLY A 1 98 ? 2.680 1.795 1.549 1.00 74.88 98 GLY A O 1
ATOM 741 N N . THR A 1 99 ? 3.857 1.529 3.431 1.00 81.94 99 THR A N 1
ATOM 742 C CA . THR A 1 99 ? 5.151 1.319 2.762 1.00 81.94 99 THR A CA 1
ATOM 743 C C . THR A 1 99 ? 5.213 -0.011 2.006 1.00 81.94 99 THR A C 1
ATOM 745 O O . THR A 1 99 ? 5.703 -0.063 0.877 1.00 81.94 99 THR A O 1
ATOM 748 N N . SER A 1 100 ? 4.679 -1.095 2.582 1.00 82.62 100 SER A N 1
ATOM 749 C CA . SER A 1 100 ? 4.608 -2.392 1.892 1.00 82.62 100 SER A CA 1
ATOM 750 C C . SER A 1 100 ? 3.616 -2.361 0.728 1.00 82.62 100 SER A C 1
ATOM 752 O O . SER A 1 100 ? 3.871 -2.976 -0.309 1.00 82.62 100 SER A O 1
ATOM 754 N N . LEU A 1 101 ? 2.541 -1.574 0.846 1.00 84.69 101 LEU A N 1
ATOM 755 C CA . LEU A 1 101 ? 1.632 -1.298 -0.264 1.00 84.69 101 LEU A CA 1
ATOM 756 C C . LEU A 1 101 ? 2.332 -0.547 -1.406 1.00 84.69 101 LEU A C 1
ATOM 758 O O . LEU A 1 101 ? 2.173 -0.942 -2.558 1.00 84.69 101 LEU A O 1
ATOM 762 N N . ALA A 1 102 ? 3.127 0.485 -1.103 1.00 85.62 102 ALA A N 1
ATOM 763 C CA . ALA A 1 102 ? 3.857 1.259 -2.111 1.00 85.62 102 ALA A CA 1
ATOM 764 C C . ALA A 1 102 ? 4.773 0.372 -2.966 1.00 85.62 102 ALA A C 1
ATOM 766 O O . ALA A 1 102 ? 4.735 0.429 -4.197 1.00 85.62 102 ALA A O 1
ATOM 767 N N . LEU A 1 103 ? 5.536 -0.513 -2.316 1.00 85.50 103 LEU A N 1
ATOM 768 C CA . LEU A 1 103 ? 6.350 -1.514 -3.008 1.00 85.50 103 LEU A CA 1
ATOM 769 C C . LEU A 1 103 ? 5.493 -2.508 -3.797 1.00 85.50 103 LEU A C 1
ATOM 771 O O . LEU A 1 103 ? 5.826 -2.856 -4.929 1.00 85.50 103 LEU A O 1
ATOM 775 N N . GLY A 1 104 ? 4.376 -2.949 -3.220 1.00 83.62 104 GLY A N 1
ATOM 776 C CA . GLY A 1 104 ? 3.438 -3.843 -3.887 1.00 83.62 104 GLY A CA 1
ATOM 777 C C . GLY A 1 104 ? 2.879 -3.258 -5.185 1.00 83.62 104 GLY A C 1
ATOM 778 O O . GLY A 1 104 ? 2.823 -3.968 -6.191 1.00 83.62 104 GLY A O 1
ATOM 779 N N . VAL A 1 105 ? 2.529 -1.969 -5.189 1.00 85.12 105 VAL A N 1
ATOM 780 C CA . VAL A 1 105 ? 2.076 -1.227 -6.376 1.00 85.12 105 VAL A CA 1
ATOM 781 C C . VAL A 1 105 ? 3.219 -1.051 -7.379 1.00 85.12 105 VAL A C 1
ATOM 783 O O . VAL A 1 105 ? 3.016 -1.322 -8.559 1.00 85.12 105 VAL A O 1
ATOM 786 N N . PHE A 1 106 ? 4.422 -0.691 -6.922 1.00 87.25 106 PHE A N 1
ATOM 787 C CA . PHE A 1 106 ? 5.604 -0.510 -7.775 1.00 87.25 106 PHE A CA 1
ATOM 788 C C . PHE A 1 106 ? 5.992 -1.773 -8.565 1.00 87.25 106 PHE A C 1
ATOM 790 O O . PHE A 1 106 ? 6.330 -1.696 -9.747 1.00 87.25 106 PHE A O 1
ATOM 797 N N . PHE A 1 107 ? 5.936 -2.948 -7.931 1.00 84.38 107 PHE A N 1
ATOM 798 C CA . PHE A 1 107 ? 6.260 -4.222 -8.585 1.00 84.38 107 PHE A CA 1
ATOM 799 C C . PHE A 1 107 ? 5.110 -4.818 -9.401 1.00 84.38 107 PHE A C 1
ATOM 801 O O . PHE A 1 107 ? 5.307 -5.814 -10.098 1.00 84.38 107 PHE A O 1
ATOM 808 N N . SER A 1 108 ? 3.908 -4.250 -9.317 1.00 83.06 108 SER A N 1
ATOM 809 C CA . SER A 1 108 ? 2.744 -4.824 -9.981 1.00 83.06 108 SER A CA 1
ATOM 810 C C . SER A 1 108 ? 2.710 -4.492 -11.475 1.00 83.06 108 SER A C 1
ATOM 812 O O . SER A 1 108 ? 2.936 -3.344 -11.852 1.00 83.06 108 SER A O 1
ATOM 814 N N . PRO A 1 109 ? 2.322 -5.448 -12.341 1.00 78.00 109 PRO A N 1
ATOM 815 C CA . PRO A 1 109 ? 2.191 -5.203 -13.779 1.00 78.00 109 PRO A CA 1
ATOM 816 C C . PRO A 1 109 ? 1.031 -4.252 -14.120 1.00 78.00 109 PRO A C 1
ATOM 818 O O . P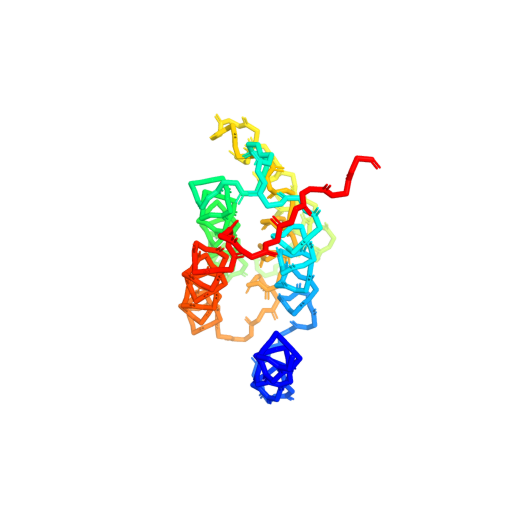RO A 1 109 ? 1.015 -3.647 -15.186 1.00 78.00 109 PRO A O 1
ATOM 821 N N . ARG A 1 110 ? 0.042 -4.113 -13.224 1.00 81.62 110 ARG A N 1
ATOM 822 C CA . ARG A 1 110 ? -1.112 -3.211 -13.373 1.00 81.62 110 ARG A CA 1
ATOM 823 C C . ARG A 1 110 ? -1.258 -2.330 -12.126 1.00 81.62 110 ARG A C 1
ATOM 825 O O . ARG A 1 110 ? -2.140 -2.591 -11.303 1.00 81.62 110 ARG A O 1
ATOM 832 N N . PRO A 1 111 ? -0.417 -1.295 -11.959 1.00 82.56 111 PRO A N 1
ATOM 833 C CA . PRO A 1 111 ? -0.351 -0.527 -10.715 1.00 82.56 111 PRO A CA 1
ATOM 834 C C . PRO A 1 111 ? -1.668 0.201 -10.397 1.00 82.56 111 PRO A C 1
ATOM 836 O O . PRO A 1 111 ? -2.066 0.264 -9.236 1.00 82.56 111 PRO A O 1
ATOM 839 N N . LEU A 1 112 ? -2.405 0.665 -11.415 1.00 83.56 112 LEU A N 1
ATOM 840 C CA . LEU A 1 112 ? -3.722 1.297 -11.249 1.00 83.56 112 LEU A CA 1
ATOM 841 C C . LEU A 1 112 ? -4.778 0.330 -10.699 1.00 83.56 112 LEU A C 1
ATOM 843 O O . LEU A 1 112 ? -5.480 0.659 -9.745 1.00 83.56 112 LEU A O 1
ATOM 847 N N . ALA A 1 113 ? -4.865 -0.877 -11.265 1.00 80.44 113 ALA A N 1
ATOM 848 C CA . ALA A 1 113 ? -5.822 -1.888 -10.820 1.00 80.44 113 ALA A CA 1
ATOM 849 C C . ALA A 1 113 ? -5.537 -2.320 -9.374 1.00 80.44 113 ALA A C 1
ATOM 851 O O . ALA A 1 113 ? -6.450 -2.399 -8.554 1.00 80.44 113 ALA A O 1
ATOM 852 N N . VAL A 1 114 ? -4.259 -2.533 -9.047 1.00 81.25 114 VAL A N 1
ATOM 853 C CA . VAL A 1 114 ? -3.827 -2.904 -7.692 1.00 81.25 114 VAL A CA 1
ATOM 854 C C . VAL A 1 114 ? -4.112 -1.785 -6.689 1.00 81.25 114 VAL A C 1
ATOM 856 O O . VAL A 1 114 ? -4.588 -2.064 -5.591 1.00 81.25 114 VAL A O 1
ATOM 859 N N . SER A 1 115 ? -3.899 -0.526 -7.075 1.00 83.69 115 SER A N 1
ATOM 860 C CA . SER A 1 115 ? -4.197 0.636 -6.230 1.00 83.69 115 SER A CA 1
ATOM 861 C C . SER A 1 115 ? -5.692 0.763 -5.929 1.00 83.69 115 SER A C 1
ATOM 863 O O . SER A 1 115 ? -6.076 0.898 -4.767 1.00 83.69 115 SER A O 1
ATOM 865 N N . ALA A 1 116 ? -6.545 0.661 -6.955 1.00 82.00 116 ALA A N 1
ATOM 866 C CA . ALA A 1 116 ? -7.997 0.728 -6.789 1.00 82.00 116 ALA A CA 1
ATOM 867 C C . ALA A 1 116 ? -8.508 -0.388 -5.866 1.00 82.00 116 ALA A C 1
ATOM 869 O O . ALA A 1 116 ? -9.259 -0.131 -4.924 1.00 82.00 116 ALA A O 1
ATOM 870 N N . LEU A 1 117 ? -8.037 -1.619 -6.080 1.00 78.56 117 LEU A N 1
ATOM 871 C CA . LEU A 1 117 ? -8.390 -2.756 -5.233 1.00 78.56 117 LEU A CA 1
ATOM 872 C C . LEU A 1 117 ? -7.900 -2.586 -3.791 1.00 78.56 117 LEU A C 1
ATOM 874 O O . LEU A 1 117 ? -8.639 -2.897 -2.859 1.00 78.56 117 LEU A O 1
ATOM 878 N N . ALA A 1 118 ? -6.684 -2.078 -3.580 1.00 81.50 118 ALA A N 1
ATOM 879 C CA . ALA A 1 118 ? -6.163 -1.823 -2.240 1.00 81.50 118 ALA A CA 1
ATOM 880 C C . ALA A 1 118 ? -7.030 -0.815 -1.471 1.00 81.50 118 ALA A C 1
ATOM 882 O O . ALA A 1 118 ? -7.333 -1.050 -0.301 1.00 81.50 118 ALA A O 1
ATOM 883 N N . ILE A 1 119 ? -7.479 0.258 -2.134 1.00 83.44 119 ILE A N 1
ATOM 884 C CA . ILE A 1 119 ? -8.371 1.269 -1.543 1.00 83.44 119 ILE A CA 1
ATOM 885 C C . ILE A 1 119 ? -9.744 0.670 -1.202 1.00 83.44 119 ILE A C 1
ATOM 887 O O . ILE A 1 119 ? -10.271 0.915 -0.114 1.00 83.44 119 ILE A O 1
ATOM 891 N N . ILE A 1 120 ? -10.316 -0.148 -2.089 1.00 80.88 120 ILE A N 1
ATOM 892 C CA . ILE A 1 120 ? -11.591 -0.838 -1.828 1.00 80.88 120 ILE A CA 1
ATOM 893 C C . ILE A 1 120 ? -11.452 -1.755 -0.607 1.00 80.88 120 ILE A C 1
ATOM 895 O O . ILE A 1 120 ? -12.262 -1.688 0.317 1.00 80.88 120 ILE A O 1
ATOM 899 N N . ASN A 1 121 ? -10.389 -2.557 -0.555 1.00 78.00 121 ASN A N 1
ATOM 900 C CA . ASN A 1 121 ? -10.167 -3.505 0.533 1.00 78.00 121 ASN A CA 1
ATOM 901 C C . ASN A 1 121 ? -9.954 -2.814 1.880 1.00 78.00 121 ASN A C 1
ATOM 903 O O . ASN A 1 121 ? -10.596 -3.191 2.860 1.00 78.00 121 ASN A O 1
ATOM 907 N N . ILE A 1 122 ? -9.117 -1.775 1.951 1.00 79.88 122 ILE A N 1
ATOM 908 C CA . ILE A 1 122 ? -8.921 -1.052 3.215 1.00 79.88 122 ILE A CA 1
ATOM 909 C C . ILE A 1 122 ? -10.203 -0.338 3.665 1.00 79.88 122 ILE A C 1
ATOM 911 O O . ILE A 1 122 ? -10.465 -0.258 4.865 1.00 79.88 122 ILE A O 1
ATOM 915 N N . SER A 1 123 ? -11.041 0.111 2.725 1.00 80.00 123 SER A N 1
ATOM 916 C CA . SER A 1 123 ? -12.349 0.706 3.028 1.00 80.00 123 SER A CA 1
ATOM 917 C C . SER A 1 123 ? -13.303 -0.323 3.637 1.00 80.00 123 SER A C 1
ATOM 919 O O . SER A 1 123 ? -13.932 -0.040 4.655 1.00 80.00 123 SER A O 1
ATOM 921 N N . ILE A 1 124 ? -13.350 -1.541 3.082 1.00 77.19 124 ILE A N 1
ATOM 922 C CA . ILE A 1 124 ? -14.115 -2.663 3.652 1.00 77.19 124 ILE A CA 1
ATOM 923 C C . ILE A 1 124 ? -13.604 -2.989 5.058 1.00 77.19 124 ILE A C 1
ATOM 925 O O . ILE A 1 124 ? -14.404 -3.116 5.981 1.00 77.19 124 ILE A O 1
ATOM 929 N N . VAL A 1 125 ? -12.284 -3.066 5.254 1.00 75.62 125 VAL A N 1
ATOM 930 C CA . VAL A 1 125 ? -11.688 -3.319 6.577 1.00 75.62 125 VAL A CA 1
ATOM 931 C C . VAL A 1 125 ? -12.066 -2.221 7.572 1.00 75.62 125 VAL A C 1
ATOM 933 O O . VAL A 1 125 ? -12.445 -2.533 8.699 1.00 75.62 125 VAL A O 1
ATOM 936 N N . CYS A 1 126 ? -12.038 -0.949 7.167 1.00 75.06 126 CYS A N 1
ATOM 937 C CA . CYS A 1 126 ? -12.480 0.166 8.009 1.00 75.06 126 CYS A CA 1
ATOM 938 C C . CYS A 1 126 ? -13.972 0.065 8.369 1.00 75.06 126 CYS A C 1
ATOM 940 O O . CYS A 1 126 ? -14.338 0.304 9.520 1.00 75.06 126 CYS A O 1
ATOM 942 N N . LEU A 1 127 ? -14.823 -0.326 7.415 1.00 75.69 127 LEU A N 1
ATOM 943 C CA . LEU A 1 127 ? -16.260 -0.504 7.633 1.00 75.69 127 LEU A CA 1
ATOM 944 C C . LEU A 1 127 ? -16.534 -1.646 8.622 1.00 75.69 127 LEU A C 1
ATOM 946 O O . LEU A 1 127 ? -17.272 -1.483 9.593 1.00 75.69 127 LEU A O 1
ATOM 950 N N . VAL A 1 128 ? -15.884 -2.791 8.408 1.00 73.69 128 VAL A N 1
ATOM 951 C CA . VAL A 1 128 ? -15.967 -3.961 9.291 1.00 73.69 128 VAL A CA 1
ATOM 952 C C . VAL A 1 128 ? -15.459 -3.611 10.682 1.00 73.69 128 VAL A C 1
ATOM 954 O O . VAL A 1 128 ? -16.074 -4.012 11.670 1.00 73.69 128 VAL A O 1
ATOM 957 N N . LYS A 1 129 ? -14.376 -2.834 10.777 1.00 71.94 129 LYS A N 1
ATOM 958 C CA . LYS A 1 129 ? -13.861 -2.344 12.054 1.00 71.94 129 LYS A CA 1
ATOM 959 C C . LYS A 1 129 ? -14.923 -1.535 12.796 1.00 71.94 129 LYS A C 1
ATOM 961 O O . LYS A 1 129 ? -15.189 -1.858 13.945 1.00 71.94 129 LYS A O 1
ATOM 966 N N . GLU A 1 130 ? -15.552 -0.535 12.178 1.00 72.56 130 GLU A N 1
ATOM 967 C CA . GLU A 1 130 ? -16.584 0.276 12.854 1.00 72.56 130 GLU A CA 1
ATOM 968 C C . GLU A 1 130 ? -17.817 -0.549 13.265 1.00 72.56 130 GLU A C 1
ATOM 970 O O . GLU A 1 130 ? -18.362 -0.343 14.350 1.00 72.56 130 GLU A O 1
ATOM 975 N N . LEU A 1 131 ? -18.207 -1.553 12.473 1.00 73.06 131 LEU A N 1
ATOM 976 C CA . LEU A 1 131 ? -19.278 -2.489 12.846 1.00 73.06 131 LEU A CA 1
ATOM 977 C C . LEU A 1 131 ? -18.887 -3.388 14.031 1.00 73.06 131 LEU A C 1
ATOM 979 O O . LEU A 1 131 ? -19.703 -3.668 14.911 1.00 73.06 131 LEU A O 1
ATOM 983 N N . THR A 1 132 ? -17.629 -3.829 14.069 1.00 68.06 132 THR A N 1
ATOM 984 C CA . THR A 1 132 ? -17.117 -4.767 15.081 1.00 68.06 132 THR A CA 1
ATOM 985 C C . THR A 1 132 ? -16.628 -4.052 16.342 1.00 68.06 132 THR A C 1
ATOM 987 O O . THR A 1 132 ? -16.559 -4.662 17.403 1.00 68.06 132 THR A O 1
ATOM 990 N N . LYS A 1 133 ? -16.369 -2.742 16.279 1.00 66.00 133 LYS A N 1
ATOM 991 C CA . LYS A 1 133 ? -15.926 -1.899 17.402 1.00 66.00 133 LYS A CA 1
ATOM 992 C C . LYS A 1 133 ? -16.844 -1.993 18.621 1.00 66.00 133 LYS A C 1
ATOM 994 O O . LYS A 1 133 ? -16.376 -1.910 19.746 1.00 66.00 133 LYS A O 1
ATOM 999 N N . ARG A 1 134 ? -18.144 -2.226 18.407 1.00 61.56 134 ARG A N 1
ATOM 1000 C CA . ARG A 1 134 ? -19.119 -2.441 19.493 1.00 61.56 134 ARG A CA 1
ATOM 1001 C C . ARG A 1 134 ? -18.955 -3.781 20.221 1.00 61.56 134 ARG A C 1
ATOM 1003 O O . ARG A 1 134 ? -19.420 -3.911 21.345 1.00 61.56 134 ARG A O 1
ATOM 1010 N N . TRP A 1 135 ? -18.320 -4.762 19.586 1.00 60.97 135 TRP A N 1
ATOM 1011 C CA . TRP A 1 135 ? -18.191 -6.137 20.077 1.00 60.97 135 TRP A CA 1
ATOM 1012 C C . TRP A 1 135 ? -16.777 -6.484 20.557 1.00 60.97 135 TRP A C 1
ATOM 1014 O O . TRP A 1 135 ? -16.602 -7.474 21.263 1.00 60.97 135 TRP A O 1
ATOM 1024 N N . LEU A 1 136 ? -15.770 -5.695 20.180 1.00 57.72 136 LEU A N 1
ATOM 1025 C CA . LEU A 1 136 ? -14.359 -6.001 20.397 1.00 57.72 136 LEU A CA 1
ATOM 1026 C C . LEU A 1 136 ? -13.765 -5.079 21.472 1.00 57.72 136 LEU A C 1
ATOM 1028 O O . LEU A 1 136 ? -13.701 -3.868 21.281 1.00 57.72 136 LEU A O 1
ATOM 1032 N N . LYS A 1 137 ? -13.335 -5.650 22.604 1.00 56.09 137 LYS A N 1
ATOM 1033 C CA . LYS A 1 137 ? -12.583 -4.937 23.652 1.00 56.09 137 LYS A CA 1
ATOM 1034 C C . LYS A 1 137 ? -11.098 -4.895 23.279 1.00 56.09 137 LYS A C 1
ATOM 1036 O O . LYS A 1 137 ? -10.590 -5.876 22.743 1.00 56.09 137 LYS A O 1
ATOM 1041 N N . ASP A 1 138 ? -10.426 -3.777 23.563 1.00 53.41 138 ASP A N 1
ATOM 1042 C CA . ASP A 1 138 ? -8.970 -3.670 23.403 1.00 53.41 138 ASP A CA 1
ATOM 1043 C C . ASP A 1 138 ? -8.289 -4.749 24.257 1.00 53.41 138 ASP A C 1
ATOM 1045 O O . ASP A 1 138 ? -8.620 -4.904 25.437 1.00 53.41 138 ASP A O 1
ATOM 1049 N N . LEU A 1 139 ? -7.348 -5.494 23.669 1.00 51.19 139 LEU A N 1
ATOM 1050 C CA . LEU A 1 139 ? -6.403 -6.268 24.467 1.00 51.19 139 LEU A CA 1
ATOM 1051 C C . LEU A 1 139 ? -5.429 -5.269 25.102 1.00 51.19 139 LEU A C 1
ATOM 1053 O O . LEU A 1 139 ? -4.587 -4.699 24.407 1.00 51.19 139 LEU A O 1
ATOM 1057 N N . ALA A 1 140 ? -5.630 -5.019 26.395 1.00 42.22 140 ALA A N 1
ATOM 1058 C CA . ALA A 1 140 ? -4.667 -4.354 27.265 1.00 42.22 140 ALA A CA 1
ATOM 1059 C C . ALA A 1 140 ? -3.536 -5.321 27.635 1.00 42.22 140 ALA A C 1
ATOM 1061 O O . ALA A 1 140 ? -3.847 -6.513 27.871 1.00 42.22 140 ALA A O 1
#

Sequence (140 aa):
MGAAALVSLLFFQGRLLFSGLVNLSLGSSVFTAAVFPHQPQSAPRNLLGGYFCGVLVGLLFAALKHFCPEVPVSFWITGVVFLAIFLILIVHSRHAPGTSLALGVFFSPRPLAVSALAIINISIVCLVKELTKRWLKDLA

Radius of gyration: 15.31 Å; chains: 1; bounding box: 38×30×45 Å

Foldseek 3Di:
DVLVVLLVVLVVVCPPFWDVLLNVLLVVLLVCLQQALPDPLNQLLLLLQLLVLLLVLLVVLLVVCVVCVPDDPVVSLVSLQVSSVVSSVVSVRSRSSSSSSSVRLNPGPCSPVSSVVSNVSSVVSNVVSVVCVVVHDHDD

Secondary structure (DSSP, 8-state):
-HHHHHHHHHHHHHHHH--HHHHHHHHHHHHHHHH-TTSGGG-HHHHHHHHHHHHHHHHHHHHHHHH-TTS-HHHHHHHHHHHHHHHHHHTT---THHHHHHHHHHT-SSHHHHHHHHHHHHHHHHHHHHHHTTT-----

Organism: Termititenax aidoneus (NCBI:txid2218524)